Protein AF-A0A0J7LN04-F1 (afdb_monomer_lite)

Secondary structure (DSSP, 8-state):
-----------------------EE--SEEEEEEEETTEEEEE-SSPEEP-GGGS-EEEEEEEEEEETTEEEEEEEEEEEETTEEEEEEEEE-HHHHHHHHHHTT-S-EEEEE-TT--EEEEESS-HHHHHH-GGGGGG-TT--EEEE-SS-EEEE-

Sequence (157 aa):
MKKSFFTICLLLSGVMMVLAQTGTILGSQIRIAEKKAGKYVGWTTDWIELSGNDRPILEITADTLVDAGTKYFVYYIKFTYEGETTEGTYVYDSVKSEAVRKEWNKKVVNCYVDEEGDYIYVEDISLQQLAKDSNTWAKYPNSTIQFINKDMNIAFK

Structure (mmCIF, N/CA/C/O backbone):
data_AF-A0A0J7LN04-F1
#
_entry.id   AF-A0A0J7LN04-F1
#
loop_
_atom_site.group_PDB
_atom_site.id
_atom_site.type_symbol
_atom_site.label_atom_id
_atom_site.label_alt_id
_atom_site.label_comp_id
_atom_site.label_asym_id
_atom_site.label_entity_id
_atom_site.label_seq_id
_atom_site.pdbx_PDB_ins_code
_atom_site.Cartn_x
_atom_site.Cartn_y
_atom_site.Cartn_z
_atom_site.occupancy
_atom_site.B_iso_or_equiv
_atom_site.auth_seq_id
_atom_site.auth_comp_id
_atom_site.auth_asym_id
_atom_site.auth_atom_id
_atom_site.pdbx_PDB_model_num
ATOM 1 N N . MET A 1 1 ? -4.223 48.881 54.975 1.00 46.72 1 MET A N 1
ATOM 2 C CA . MET A 1 1 ? -4.741 48.214 53.760 1.00 46.72 1 MET A CA 1
ATOM 3 C C . MET A 1 1 ? -3.859 48.586 52.582 1.00 46.72 1 MET A C 1
ATOM 5 O O . MET A 1 1 ? -3.826 49.757 52.240 1.00 46.72 1 MET A O 1
ATOM 9 N N . LYS A 1 2 ? -3.164 47.621 51.977 1.00 35.81 2 LYS A N 1
ATOM 10 C CA . LYS A 1 2 ? -2.928 47.552 50.526 1.00 35.81 2 LYS A CA 1
ATOM 11 C C . LYS A 1 2 ? -2.518 46.114 50.215 1.00 35.81 2 LYS A C 1
ATOM 13 O O . LYS A 1 2 ? -1.485 45.634 50.662 1.00 35.81 2 LYS A O 1
ATOM 18 N N . LYS A 1 3 ? -3.471 45.423 49.597 1.00 40.56 3 LYS A N 1
ATOM 19 C CA . LYS A 1 3 ? -3.372 44.074 49.051 1.00 40.56 3 LYS A CA 1
ATOM 20 C C . LYS A 1 3 ? -2.573 44.122 47.743 1.00 40.56 3 LYS A C 1
ATOM 22 O O . LYS A 1 3 ? -2.427 45.196 47.163 1.00 40.56 3 LYS A O 1
ATOM 27 N N . SER A 1 4 ? -2.221 42.921 47.289 1.00 43.53 4 SER A N 1
ATOM 28 C CA . SER A 1 4 ? -2.105 42.481 45.890 1.00 43.53 4 SER A CA 1
ATOM 29 C C . SER A 1 4 ? -0.696 42.020 45.540 1.00 43.53 4 SER A C 1
ATOM 31 O O . SER A 1 4 ? 0.217 42.819 45.400 1.00 43.53 4 SER A O 1
ATOM 33 N N . PHE A 1 5 ? -0.439 40.724 45.712 1.00 43.53 5 PHE A N 1
ATOM 34 C CA . PHE A 1 5 ? -0.754 39.613 44.794 1.00 43.53 5 PHE A CA 1
ATOM 35 C C . PHE A 1 5 ? 0.265 39.520 43.657 1.00 43.53 5 PHE A C 1
ATOM 37 O O . PHE A 1 5 ? 0.231 40.263 42.684 1.00 43.53 5 PHE A O 1
ATOM 44 N N . PHE A 1 6 ? 1.158 38.547 43.846 1.00 47.25 6 PHE A N 1
ATOM 45 C CA . PHE A 1 6 ? 1.943 37.866 42.828 1.00 47.25 6 PHE A CA 1
ATOM 46 C C . PHE A 1 6 ? 1.081 37.540 41.602 1.00 47.25 6 PHE A C 1
ATOM 48 O O . PHE A 1 6 ? 0.001 36.964 41.729 1.00 47.25 6 PHE A O 1
ATOM 55 N N . THR A 1 7 ? 1.588 37.820 40.408 1.00 47.56 7 THR A N 1
ATOM 56 C CA . THR A 1 7 ? 1.131 37.151 39.187 1.00 47.56 7 THR A CA 1
ATOM 57 C C . THR A 1 7 ? 2.366 36.798 38.373 1.00 47.56 7 THR A C 1
ATOM 59 O O . THR A 1 7 ? 2.893 37.603 37.614 1.00 47.56 7 THR A O 1
ATOM 62 N N . ILE A 1 8 ? 2.868 35.584 38.603 1.00 50.47 8 ILE A N 1
ATOM 63 C CA . ILE A 1 8 ? 3.799 34.918 37.696 1.00 50.47 8 ILE A CA 1
ATOM 64 C C . ILE A 1 8 ? 2.941 34.422 36.533 1.00 50.47 8 ILE A C 1
ATOM 66 O O . ILE A 1 8 ? 2.236 33.422 36.657 1.00 50.47 8 ILE A O 1
ATOM 70 N N . CYS A 1 9 ? 2.962 35.146 35.416 1.00 44.44 9 CYS A N 1
ATOM 71 C CA . CYS A 1 9 ? 2.461 34.639 34.144 1.00 44.44 9 CYS A CA 1
ATOM 72 C C . CYS A 1 9 ? 3.453 33.595 33.628 1.00 44.44 9 CYS A C 1
ATOM 74 O O . CYS A 1 9 ? 4.380 33.913 32.884 1.00 44.44 9 CYS A O 1
ATOM 76 N N . LEU A 1 10 ? 3.275 32.345 34.056 1.00 43.91 10 LEU A N 1
ATOM 77 C CA . LEU A 1 10 ? 3.918 31.201 33.427 1.00 43.91 10 LEU A CA 1
ATOM 78 C C . LEU A 1 10 ? 3.208 30.980 32.085 1.00 43.91 10 LEU A C 1
ATOM 80 O O . LEU A 1 10 ? 2.163 30.337 32.007 1.00 43.91 10 LEU A O 1
ATOM 84 N N . LEU A 1 11 ? 3.749 31.592 31.032 1.00 46.88 11 LEU A N 1
ATOM 85 C CA . LEU A 1 11 ? 3.440 31.230 29.655 1.00 46.88 11 LEU A CA 1
ATOM 86 C C . LEU A 1 11 ? 3.865 29.772 29.477 1.00 46.88 11 LEU A C 1
ATOM 88 O O . LEU A 1 11 ? 5.039 29.470 29.284 1.00 46.88 11 LEU A O 1
ATOM 92 N N . LEU A 1 12 ? 2.897 28.865 29.592 1.00 45.81 12 LEU A N 1
ATOM 93 C CA . LEU A 1 12 ? 3.007 27.503 29.096 1.00 45.81 12 LEU A CA 1
ATOM 94 C C . LEU A 1 12 ? 3.169 27.605 27.578 1.00 45.81 12 LEU A C 1
ATOM 96 O O . LEU A 1 12 ? 2.194 27.603 26.830 1.00 45.81 12 LEU A O 1
ATOM 100 N N . SER A 1 13 ? 4.414 27.740 27.124 1.00 45.16 13 SER A N 1
ATOM 101 C CA . SER A 1 13 ? 4.796 27.407 25.761 1.00 45.16 13 SER A CA 1
ATOM 102 C C . SER A 1 13 ? 4.503 25.923 25.586 1.00 45.16 13 SER A C 1
ATOM 104 O O . SER A 1 13 ? 5.317 25.068 25.941 1.00 45.16 13 SER A O 1
ATOM 106 N N . GLY A 1 14 ? 3.294 25.624 25.116 1.00 42.12 14 GLY A N 1
ATOM 107 C CA . GLY A 1 14 ? 2.944 24.322 24.583 1.00 42.12 14 GLY A CA 1
ATOM 108 C C . GLY A 1 14 ? 3.898 24.043 23.437 1.00 42.12 14 GLY A C 1
ATOM 109 O O . GLY A 1 14 ? 3.716 24.544 22.332 1.00 42.12 14 GLY A O 1
ATOM 110 N N . VAL A 1 15 ? 4.960 23.300 23.730 1.00 44.97 15 VAL A N 1
ATOM 111 C CA . VAL A 1 15 ? 5.801 22.685 22.716 1.00 44.97 15 VAL A CA 1
ATOM 112 C C . VAL A 1 15 ? 4.875 21.724 21.987 1.00 44.97 15 VAL A C 1
ATOM 114 O O . VAL A 1 15 ? 4.589 20.636 22.484 1.00 44.97 15 VAL A O 1
ATOM 117 N N . MET A 1 16 ? 4.341 22.146 20.840 1.00 39.88 16 MET A N 1
ATOM 118 C CA . MET A 1 16 ? 3.828 21.191 19.873 1.00 39.88 16 MET A CA 1
ATOM 119 C C . MET A 1 16 ? 5.032 20.332 19.503 1.00 39.88 16 MET A C 1
ATOM 121 O O . MET A 1 16 ? 5.928 20.785 18.792 1.00 39.88 16 MET A O 1
ATOM 125 N N . MET A 1 17 ? 5.113 19.126 20.066 1.00 38.84 17 MET A N 1
ATOM 126 C CA . MET A 1 17 ? 6.009 18.106 19.546 1.00 38.84 17 MET A CA 1
ATOM 127 C C . MET A 1 17 ? 5.533 17.824 18.126 1.00 38.84 17 MET A C 1
ATOM 129 O O . MET A 1 17 ? 4.593 17.063 17.915 1.00 38.84 17 MET A O 1
ATOM 133 N N . VAL A 1 18 ? 6.154 18.487 17.155 1.00 41.56 18 VAL A N 1
ATOM 134 C CA . VAL A 1 18 ? 6.122 18.053 15.766 1.00 41.56 18 VAL A CA 1
ATOM 135 C C . VAL A 1 18 ? 6.878 16.733 15.770 1.00 41.56 18 VAL A C 1
ATOM 137 O O . VAL A 1 18 ? 8.108 16.711 15.791 1.00 41.56 18 VAL A O 1
ATOM 140 N N . LEU A 1 19 ? 6.146 15.624 15.876 1.00 47.47 19 LEU A N 1
ATOM 141 C CA . LEU A 1 19 ? 6.710 14.313 15.597 1.00 47.47 19 LEU A CA 1
ATOM 142 C C . LEU A 1 19 ? 7.167 14.377 14.141 1.00 47.47 19 LEU A C 1
ATOM 144 O O . LEU A 1 19 ? 6.342 14.511 13.242 1.00 47.47 19 LEU A O 1
ATOM 148 N N . ALA A 1 20 ? 8.483 14.388 13.923 1.00 46.84 20 ALA A N 1
ATOM 149 C CA . ALA A 1 20 ? 9.043 14.301 12.586 1.00 46.84 20 ALA A CA 1
ATOM 150 C C . ALA A 1 20 ? 8.439 13.066 11.909 1.00 46.84 20 ALA A C 1
ATOM 152 O O . ALA A 1 20 ? 8.516 11.963 12.456 1.00 46.84 20 ALA A O 1
ATOM 153 N N . GLN A 1 21 ? 7.794 13.264 10.761 1.00 55.75 21 GLN A N 1
ATOM 154 C CA . GLN A 1 21 ? 7.244 12.173 9.971 1.00 55.75 21 GLN A CA 1
ATOM 155 C C . GLN A 1 21 ? 8.425 11.309 9.521 1.00 55.75 21 GLN A C 1
ATOM 157 O O . GLN A 1 21 ? 9.278 11.747 8.754 1.00 55.75 21 GLN A O 1
ATOM 162 N N . THR A 1 22 ? 8.555 10.111 10.088 1.00 60.22 22 THR A N 1
ATOM 163 C CA . THR A 1 22 ? 9.626 9.195 9.696 1.00 60.22 22 THR A CA 1
ATOM 164 C C . THR A 1 22 ? 9.153 8.399 8.490 1.00 60.22 22 THR A C 1
ATOM 166 O O . THR A 1 22 ? 8.286 7.534 8.633 1.00 60.22 22 THR A O 1
ATOM 169 N N . GLY A 1 23 ? 9.701 8.687 7.311 1.00 69.12 23 GLY A N 1
ATOM 170 C CA . GLY A 1 23 ? 9.475 7.867 6.125 1.00 69.12 23 GLY A CA 1
ATOM 171 C C . GLY A 1 23 ? 10.005 6.443 6.305 1.00 69.12 23 GLY A C 1
ATOM 172 O O . GLY A 1 23 ? 11.042 6.218 6.929 1.00 69.12 23 GLY A O 1
ATOM 173 N N . THR A 1 24 ? 9.281 5.475 5.758 1.00 79.12 24 THR A N 1
ATOM 174 C CA . THR A 1 24 ? 9.709 4.082 5.621 1.00 79.12 24 THR A CA 1
ATOM 175 C C . THR A 1 24 ? 10.329 3.903 4.245 1.00 79.12 24 THR A C 1
ATOM 177 O O . THR A 1 24 ? 9.654 4.106 3.240 1.00 79.12 24 THR A O 1
ATOM 180 N N . ILE A 1 25 ? 11.594 3.493 4.177 1.00 76.62 25 ILE A N 1
ATOM 181 C CA . ILE A 1 25 ? 12.178 3.024 2.915 1.00 76.62 25 ILE A CA 1
ATOM 182 C C . ILE A 1 25 ? 11.595 1.634 2.655 1.00 76.62 25 ILE A C 1
ATOM 184 O O . ILE A 1 25 ? 11.815 0.724 3.461 1.00 76.62 25 ILE A O 1
ATOM 188 N N . LEU A 1 26 ? 10.824 1.472 1.577 1.00 79.31 26 LEU A N 1
ATOM 189 C CA . LEU A 1 26 ? 10.275 0.159 1.232 1.00 79.31 26 LEU A CA 1
ATOM 190 C C . LEU A 1 26 ? 11.372 -0.725 0.623 1.00 79.31 26 LEU A C 1
ATOM 192 O O . LEU A 1 26 ? 12.527 -0.317 0.448 1.00 79.31 26 LEU A O 1
ATOM 196 N N . GLY A 1 27 ? 11.036 -1.990 0.392 1.00 72.88 27 GLY A N 1
ATOM 197 C CA . GLY A 1 27 ? 12.019 -3.001 0.042 1.00 72.88 27 GLY A CA 1
ATOM 198 C C . GLY A 1 27 ? 12.745 -2.754 -1.283 1.00 72.88 27 GLY A C 1
ATOM 199 O O . GLY A 1 27 ? 12.521 -1.772 -1.990 1.00 72.88 27 GLY A O 1
ATOM 200 N N . SER A 1 28 ? 13.755 -3.584 -1.544 1.00 79.00 28 SER A N 1
ATOM 201 C CA . SER A 1 28 ? 14.666 -3.385 -2.677 1.00 79.00 28 SER A CA 1
ATOM 202 C C . SER A 1 28 ? 14.125 -3.938 -3.985 1.00 79.00 28 SER A C 1
ATOM 204 O O . SER A 1 28 ? 14.827 -3.849 -4.977 1.00 79.00 28 SER A O 1
ATOM 206 N N . GLN A 1 29 ? 12.924 -4.512 -4.023 1.00 83.50 29 GLN A N 1
ATOM 207 C CA . GLN A 1 29 ? 12.398 -5.123 -5.236 1.00 83.50 29 GLN A CA 1
ATOM 208 C C . GLN A 1 29 ? 11.116 -4.431 -5.699 1.00 83.50 29 GLN A C 1
ATOM 210 O O . GLN A 1 29 ? 10.243 -4.109 -4.895 1.00 83.50 29 GLN A O 1
ATOM 215 N N . ILE A 1 30 ? 10.981 -4.255 -7.013 1.00 89.19 30 ILE A N 1
ATOM 216 C CA . ILE A 1 30 ? 9.797 -3.700 -7.679 1.00 89.19 30 ILE A CA 1
ATOM 217 C C . ILE A 1 30 ? 9.248 -4.683 -8.715 1.00 89.19 30 ILE A C 1
ATOM 219 O O . ILE A 1 30 ? 9.990 -5.424 -9.362 1.00 89.19 30 ILE A O 1
ATOM 223 N N . ARG A 1 31 ? 7.933 -4.668 -8.913 1.00 87.81 31 ARG A N 1
ATOM 224 C CA . ARG A 1 31 ? 7.263 -5.301 -10.047 1.00 87.81 31 ARG A CA 1
ATOM 225 C C . ARG A 1 31 ? 6.202 -4.364 -10.604 1.00 87.81 31 ARG A C 1
ATOM 227 O O . ARG A 1 31 ? 5.500 -3.715 -9.837 1.00 87.81 31 ARG A O 1
ATOM 234 N N . ILE A 1 32 ? 6.064 -4.300 -11.922 1.00 85.75 32 ILE A N 1
ATOM 235 C CA . ILE A 1 32 ? 5.146 -3.369 -12.594 1.00 85.75 32 ILE A CA 1
ATOM 236 C C . ILE A 1 32 ? 4.109 -4.186 -13.367 1.00 85.75 32 ILE A C 1
ATOM 238 O O . ILE A 1 32 ? 4.408 -5.270 -13.873 1.00 85.75 32 ILE A O 1
ATOM 242 N N . ALA A 1 33 ? 2.869 -3.713 -13.441 1.00 85.50 33 ALA A N 1
ATOM 243 C CA . ALA A 1 33 ? 1.863 -4.353 -14.273 1.00 85.50 33 ALA A CA 1
ATOM 244 C C . ALA A 1 33 ? 2.098 -4.053 -15.761 1.00 85.50 33 ALA A C 1
ATOM 246 O O . ALA A 1 33 ? 2.299 -2.911 -16.173 1.00 85.50 33 ALA A O 1
ATOM 247 N N . GLU A 1 34 ? 2.021 -5.087 -16.592 1.00 81.94 34 GLU A N 1
ATOM 248 C CA . GLU A 1 34 ? 2.123 -4.984 -18.040 1.00 81.94 34 GLU A CA 1
ATOM 249 C C . GLU A 1 34 ? 0.837 -4.366 -18.621 1.00 81.94 34 GLU A C 1
ATOM 251 O O . GLU A 1 34 ? -0.274 -4.849 -18.371 1.00 81.94 34 GLU A O 1
ATOM 256 N N . LYS A 1 35 ? 0.986 -3.316 -19.442 1.00 80.38 35 LYS A N 1
ATOM 257 C CA . LYS A 1 35 ? -0.095 -2.728 -20.250 1.00 80.38 35 LYS A CA 1
ATOM 258 C C . LYS A 1 35 ? 0.047 -3.166 -21.714 1.00 80.38 35 LYS A C 1
ATOM 260 O O . LYS A 1 35 ? 1.077 -2.921 -22.337 1.00 80.38 35 LYS A O 1
ATOM 265 N N . LYS A 1 36 ? -1.009 -3.738 -22.305 1.00 80.75 36 LYS A N 1
ATOM 266 C CA . LYS A 1 36 ? -1.129 -3.981 -23.758 1.00 80.75 36 LYS A CA 1
ATOM 267 C C . LYS A 1 36 ? -2.384 -3.301 -24.290 1.00 80.75 36 LYS A C 1
ATOM 269 O O . LYS A 1 36 ? -3.462 -3.457 -23.725 1.00 80.75 36 LYS A O 1
ATOM 274 N N . ALA A 1 37 ? -2.242 -2.530 -25.371 1.00 84.44 37 ALA A N 1
ATOM 275 C CA . ALA A 1 37 ? -3.335 -1.754 -25.973 1.00 84.44 37 ALA A CA 1
ATOM 276 C C . ALA A 1 37 ? -4.134 -0.910 -24.947 1.00 84.44 37 ALA A C 1
ATOM 278 O O . ALA A 1 37 ? -5.362 -0.868 -24.980 1.00 84.44 37 ALA A O 1
ATOM 279 N N . GLY A 1 38 ? -3.432 -0.280 -23.996 1.00 76.12 38 GLY A N 1
ATOM 280 C CA . GLY A 1 38 ? -4.033 0.564 -22.955 1.00 76.12 38 GLY A CA 1
ATOM 281 C C . GLY A 1 38 ? -4.723 -0.187 -21.809 1.00 76.12 38 GLY A C 1
ATOM 282 O O . GLY A 1 38 ? -5.277 0.457 -20.925 1.00 76.12 38 GLY A O 1
ATOM 283 N N . LYS A 1 39 ? -4.689 -1.526 -21.790 1.00 77.38 39 LYS A N 1
ATOM 284 C CA . LYS A 1 39 ? -5.285 -2.350 -20.728 1.00 77.38 39 LYS A CA 1
ATOM 285 C C . LYS A 1 39 ? -4.214 -3.111 -19.960 1.00 77.38 39 LYS A C 1
ATOM 287 O O . LYS A 1 39 ? -3.268 -3.616 -20.562 1.00 77.38 39 LYS A O 1
ATOM 292 N N . TYR A 1 40 ? -4.389 -3.227 -18.647 1.00 76.62 40 TYR A N 1
ATOM 293 C CA . TYR A 1 40 ? -3.565 -4.112 -17.830 1.00 76.62 40 TYR A CA 1
ATOM 294 C C . TYR A 1 40 ? -3.833 -5.568 -18.215 1.00 76.62 40 TYR A C 1
ATOM 296 O O . TYR A 1 40 ? -4.986 -6.000 -18.250 1.00 76.62 40 TYR A O 1
ATOM 304 N N . VAL A 1 41 ? -2.771 -6.308 -18.527 1.00 80.62 41 VAL A N 1
ATOM 305 C CA . VAL A 1 41 ? -2.851 -7.716 -18.957 1.00 80.62 41 VAL A CA 1
ATOM 306 C C . VAL A 1 41 ? -2.197 -8.690 -17.981 1.00 80.62 41 VAL A C 1
ATOM 308 O O . VAL A 1 41 ? -2.369 -9.896 -18.126 1.00 80.62 41 VAL A O 1
ATOM 311 N N . GLY A 1 42 ? -1.478 -8.188 -16.979 1.00 81.81 42 GLY A N 1
ATOM 312 C CA . GLY A 1 42 ? -0.840 -9.005 -15.954 1.00 81.81 42 GLY A CA 1
ATOM 313 C C . GLY A 1 42 ? 0.292 -8.263 -15.260 1.00 81.81 42 GLY A C 1
ATOM 314 O O . GLY A 1 42 ? 0.492 -7.075 -15.484 1.00 81.81 42 GLY A O 1
ATOM 315 N N . TRP A 1 43 ? 1.037 -8.976 -14.424 1.00 85.06 43 TRP A N 1
ATOM 316 C CA . TRP A 1 43 ? 2.284 -8.494 -13.832 1.00 85.06 43 TRP A CA 1
ATOM 317 C C . TRP A 1 43 ? 3.475 -8.895 -14.701 1.00 85.06 43 TRP A C 1
ATOM 319 O O . TRP A 1 43 ? 3.427 -9.947 -15.341 1.00 85.06 43 TRP A O 1
ATOM 329 N N . THR A 1 44 ? 4.553 -8.105 -14.694 1.00 82.44 44 THR A N 1
ATOM 330 C CA . THR A 1 44 ? 5.842 -8.580 -15.217 1.00 82.44 44 THR A CA 1
ATOM 331 C C . THR A 1 44 ? 6.265 -9.860 -14.496 1.00 82.44 44 THR A C 1
ATOM 333 O O . THR A 1 44 ? 5.932 -10.068 -13.328 1.00 82.44 44 THR A O 1
ATOM 336 N N . THR A 1 45 ? 6.975 -10.745 -15.195 1.00 74.75 45 THR A N 1
ATOM 337 C CA . THR A 1 45 ? 7.333 -12.068 -14.662 1.00 74.75 45 THR A CA 1
ATOM 338 C C . THR A 1 45 ? 8.288 -11.968 -13.475 1.00 74.75 45 THR A C 1
ATOM 340 O O . THR A 1 45 ? 8.088 -12.645 -12.467 1.00 74.75 45 THR A O 1
ATOM 343 N N . ASP A 1 46 ? 9.278 -11.080 -13.576 1.00 85.56 46 ASP A N 1
ATOM 344 C CA . ASP A 1 46 ? 10.367 -10.964 -12.611 1.00 85.56 46 ASP A CA 1
ATOM 345 C C . ASP A 1 46 ? 10.219 -9.731 -11.714 1.00 85.56 46 ASP A C 1
ATOM 347 O O . ASP A 1 46 ? 9.687 -8.691 -12.120 1.00 85.56 46 ASP A O 1
ATOM 351 N N . TRP A 1 47 ? 10.719 -9.870 -10.485 1.00 88.56 47 TRP A N 1
ATOM 352 C CA . TRP A 1 47 ? 11.021 -8.745 -9.608 1.00 88.56 47 TRP A CA 1
ATOM 353 C C . TRP A 1 47 ? 12.330 -8.102 -10.062 1.00 88.56 47 TRP A C 1
ATOM 355 O O . TRP A 1 47 ? 13.309 -8.798 -10.332 1.00 88.56 47 TRP A O 1
ATOM 365 N N . ILE A 1 48 ? 12.346 -6.778 -10.131 1.00 88.94 48 ILE A N 1
ATOM 366 C CA . ILE A 1 48 ? 13.509 -5.984 -10.516 1.00 88.94 48 ILE A CA 1
ATOM 367 C C . ILE A 1 48 ? 14.154 -5.463 -9.230 1.00 88.94 48 ILE A C 1
ATOM 369 O O . ILE A 1 48 ? 13.460 -4.910 -8.379 1.00 88.94 48 ILE A O 1
ATOM 373 N N . GLU A 1 49 ? 15.463 -5.654 -9.069 1.00 88.94 49 GLU A N 1
ATOM 374 C CA . GLU A 1 49 ? 16.208 -5.078 -7.943 1.00 88.94 49 GLU A CA 1
ATOM 375 C C . GLU A 1 49 ? 16.422 -3.575 -8.147 1.00 88.94 49 GLU A C 1
ATOM 377 O O . GLU A 1 49 ? 16.868 -3.128 -9.204 1.00 88.94 49 GLU A O 1
ATOM 382 N N . LEU A 1 50 ? 16.144 -2.812 -7.099 1.00 84.69 50 LEU A N 1
ATOM 383 C CA . LEU A 1 50 ? 16.369 -1.384 -6.968 1.00 84.69 50 LEU A CA 1
ATOM 384 C C . LEU A 1 50 ? 17.704 -1.144 -6.267 1.00 84.69 50 LEU A C 1
ATOM 386 O O . LEU A 1 50 ? 18.028 -1.777 -5.257 1.00 84.69 50 LEU A O 1
ATOM 390 N N . SER A 1 51 ? 18.474 -0.187 -6.777 1.00 73.31 51 SER A N 1
ATOM 391 C CA . SER A 1 51 ? 19.781 0.163 -6.228 1.00 73.31 51 SER A CA 1
ATOM 392 C C . SER A 1 51 ? 19.732 1.488 -5.467 1.00 73.31 51 SER A C 1
ATOM 394 O O . SER A 1 51 ? 19.017 2.405 -5.852 1.00 73.31 51 SER A O 1
ATOM 396 N N . GLY A 1 52 ? 20.513 1.603 -4.387 1.00 70.19 52 GLY A N 1
ATOM 397 C CA . GLY A 1 52 ? 20.840 2.882 -3.742 1.00 70.19 52 GLY A CA 1
ATOM 398 C C . GLY A 1 52 ? 19.658 3.839 -3.522 1.00 70.19 52 GLY A C 1
ATOM 399 O O . GLY A 1 52 ? 18.833 3.611 -2.639 1.00 70.19 52 GLY A O 1
ATOM 400 N N . ASN A 1 53 ? 19.638 4.923 -4.306 1.00 68.56 53 ASN A N 1
ATOM 401 C CA . ASN A 1 53 ? 18.701 6.048 -4.201 1.00 68.56 53 ASN A CA 1
ATOM 402 C C . ASN A 1 53 ? 17.360 5.817 -4.915 1.00 68.56 53 ASN A C 1
ATOM 404 O O . ASN A 1 53 ? 16.451 6.622 -4.743 1.00 68.56 53 ASN A O 1
ATOM 408 N N . ASP A 1 54 ? 17.219 4.730 -5.676 1.00 74.06 54 ASP A N 1
ATOM 409 C CA . ASP A 1 54 ? 15.989 4.414 -6.416 1.00 74.06 54 ASP A CA 1
ATOM 410 C C . ASP A 1 54 ? 14.935 3.762 -5.511 1.00 74.06 54 ASP A C 1
ATOM 412 O O . ASP A 1 54 ? 13.844 3.403 -5.949 1.00 74.06 54 ASP A O 1
ATOM 416 N N . ARG A 1 55 ? 15.259 3.564 -4.227 1.00 81.88 55 ARG A N 1
ATOM 417 C CA . ARG A 1 55 ? 14.361 2.898 -3.291 1.00 81.88 55 ARG A CA 1
ATOM 418 C C . ARG A 1 55 ? 13.184 3.814 -2.961 1.00 81.88 55 ARG A C 1
ATOM 420 O O . ARG A 1 55 ? 13.400 4.951 -2.539 1.00 81.88 55 ARG A O 1
ATOM 427 N N . PRO A 1 56 ? 11.948 3.317 -3.092 1.00 85.94 56 PRO A N 1
ATOM 428 C CA . PRO A 1 56 ? 10.763 4.086 -2.751 1.00 85.94 56 PRO A CA 1
ATOM 429 C C . PRO A 1 56 ? 10.739 4.475 -1.269 1.00 85.94 56 PRO A C 1
ATOM 431 O O . PRO A 1 56 ? 11.081 3.683 -0.381 1.00 85.94 56 PRO A O 1
ATOM 434 N N . ILE A 1 57 ? 10.249 5.680 -1.005 1.00 88.69 57 ILE A N 1
ATOM 435 C CA . ILE A 1 57 ? 10.011 6.194 0.341 1.00 88.69 57 ILE A CA 1
ATOM 436 C C . ILE A 1 57 ? 8.504 6.309 0.543 1.00 88.69 57 ILE A C 1
ATOM 438 O O . ILE A 1 57 ? 7.803 6.925 -0.258 1.00 88.69 57 ILE A O 1
ATOM 442 N N . LEU A 1 58 ? 8.013 5.712 1.624 1.00 89.94 58 LEU A N 1
ATOM 443 C CA . LEU A 1 58 ? 6.624 5.772 2.049 1.00 89.94 58 LEU A CA 1
ATOM 444 C C . LEU A 1 58 ? 6.514 6.513 3.376 1.00 89.94 58 LEU A C 1
ATOM 446 O O . LEU A 1 58 ? 6.923 6.008 4.422 1.00 89.94 58 LEU A O 1
ATOM 450 N N . GLU A 1 59 ? 5.911 7.687 3.353 1.00 91.44 59 GLU A N 1
ATOM 451 C CA . GLU A 1 59 ? 5.582 8.452 4.545 1.00 91.44 59 GLU A CA 1
ATOM 452 C C . GLU A 1 59 ? 4.095 8.267 4.856 1.00 91.44 59 GLU A C 1
ATOM 454 O O . GLU A 1 59 ? 3.238 8.413 3.983 1.00 91.44 59 GLU A O 1
ATOM 459 N N . ILE A 1 60 ? 3.779 7.923 6.106 1.00 91.31 60 ILE A N 1
ATOM 460 C CA . ILE A 1 60 ? 2.405 7.646 6.533 1.00 91.31 60 ILE A CA 1
ATOM 461 C C . ILE A 1 60 ? 2.083 8.503 7.746 1.00 91.31 60 ILE A C 1
ATOM 463 O O . ILE A 1 60 ? 2.747 8.393 8.776 1.00 91.31 60 ILE A O 1
ATOM 467 N N . THR A 1 61 ? 1.026 9.297 7.640 1.00 90.31 61 THR A N 1
ATOM 468 C CA . THR A 1 61 ? 0.404 9.970 8.780 1.00 90.31 61 THR A CA 1
ATOM 469 C C . THR A 1 61 ? -0.939 9.313 9.040 1.00 90.31 61 THR A C 1
ATOM 471 O O . THR A 1 61 ? -1.811 9.298 8.175 1.00 90.31 61 THR A O 1
ATOM 474 N N . ALA A 1 62 ? -1.099 8.734 10.228 1.00 90.12 62 ALA A N 1
ATOM 475 C CA . ALA A 1 62 ? -2.360 8.140 10.645 1.00 90.12 62 ALA A CA 1
ATOM 476 C C . ALA A 1 62 ? -3.145 9.127 11.511 1.00 90.12 62 ALA A C 1
ATOM 478 O O . ALA A 1 62 ? -2.619 9.628 12.505 1.00 90.12 62 ALA A O 1
ATOM 479 N N . ASP A 1 63 ? -4.410 9.337 11.170 1.00 87.50 63 ASP A N 1
ATOM 480 C CA . ASP A 1 63 ? -5.364 10.090 11.977 1.00 87.50 63 ASP A CA 1
ATOM 481 C C . ASP A 1 63 ? -6.577 9.214 12.322 1.00 87.50 63 ASP A C 1
ATOM 483 O O . ASP A 1 63 ? -6.789 8.133 11.760 1.00 87.50 63 ASP A O 1
ATOM 487 N N . THR A 1 64 ? -7.359 9.646 13.304 1.00 86.50 64 THR A N 1
ATOM 488 C CA . THR A 1 64 ? -8.596 8.989 13.715 1.00 86.50 64 THR A CA 1
ATOM 489 C C . THR A 1 64 ? -9.765 9.943 13.537 1.00 86.50 64 THR A C 1
ATOM 491 O O . THR A 1 64 ? -9.910 10.905 14.288 1.00 86.50 64 THR A O 1
ATOM 494 N N . LEU A 1 65 ? -10.654 9.626 12.600 1.00 82.25 65 LEU A N 1
ATOM 495 C CA . LEU A 1 65 ? -11.939 10.303 12.478 1.00 82.25 65 LEU A CA 1
ATOM 496 C C . LEU A 1 65 ? -12.973 9.630 13.376 1.00 82.25 65 LEU A C 1
ATOM 498 O O . LEU A 1 65 ? -12.965 8.412 13.560 1.00 82.25 65 LEU A O 1
ATOM 502 N N . VAL A 1 66 ? -13.878 10.426 13.935 1.00 80.12 66 VAL A N 1
ATOM 503 C CA . VAL A 1 66 ? -15.026 9.930 14.697 1.00 80.12 66 VAL A CA 1
ATOM 504 C C . VAL A 1 66 ? -16.288 10.402 13.997 1.00 80.12 66 VAL A C 1
ATOM 506 O O . VAL A 1 66 ? -16.551 11.600 13.973 1.00 80.12 66 VAL A O 1
ATOM 509 N N . ASP A 1 67 ? -17.069 9.470 13.461 1.00 77.31 67 ASP A N 1
ATOM 510 C CA . ASP A 1 67 ? -18.367 9.764 12.852 1.00 77.31 67 ASP A CA 1
ATOM 511 C C . ASP A 1 67 ? -19.453 8.869 13.460 1.00 77.31 67 ASP A C 1
ATOM 513 O O . ASP A 1 67 ? -19.277 7.657 13.603 1.00 77.31 67 ASP A O 1
ATOM 517 N N . ALA A 1 68 ? -20.543 9.492 13.913 1.00 77.81 68 ALA A N 1
ATOM 518 C CA . ALA A 1 68 ? -21.645 8.857 14.645 1.00 77.81 68 ALA A CA 1
ATOM 519 C C . ALA A 1 68 ? -21.203 7.912 15.794 1.00 77.81 68 ALA A C 1
ATOM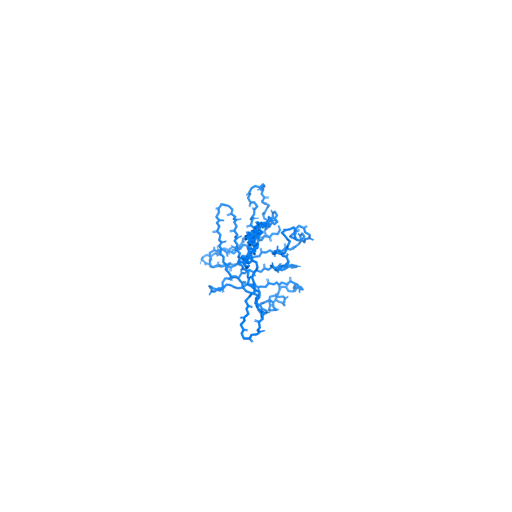 521 O O . ALA A 1 68 ? -21.837 6.894 16.063 1.00 77.81 68 ALA A O 1
ATOM 522 N N . GLY A 1 69 ? -20.096 8.231 16.478 1.00 79.12 69 GLY A N 1
ATOM 523 C CA . GLY A 1 69 ? -19.526 7.413 17.562 1.00 79.12 69 GLY A CA 1
ATOM 524 C C . GLY A 1 69 ? -18.643 6.246 17.099 1.00 79.12 69 GLY A C 1
ATOM 525 O O . GLY A 1 69 ? -18.036 5.573 17.934 1.00 79.12 69 GLY A O 1
ATOM 526 N N . THR A 1 70 ? -18.512 6.036 15.790 1.00 77.50 70 THR A N 1
ATOM 527 C CA . THR A 1 70 ? -17.598 5.059 15.193 1.00 77.50 70 THR A CA 1
ATOM 528 C C . THR A 1 70 ? -16.253 5.717 14.910 1.00 77.50 70 THR A C 1
ATOM 530 O O . THR A 1 70 ? -16.194 6.815 14.362 1.00 77.50 70 THR A O 1
ATOM 533 N N . LYS A 1 71 ? -15.162 5.052 15.303 1.00 80.19 71 LYS A N 1
ATOM 534 C CA . LYS A 1 71 ? -13.795 5.502 15.019 1.00 80.19 71 LYS A CA 1
ATOM 535 C C . LYS A 1 71 ? -13.303 4.884 13.717 1.00 80.19 71 LYS A C 1
ATOM 537 O O . LYS A 1 71 ? -13.304 3.661 13.588 1.00 80.19 71 LYS A O 1
ATOM 542 N N . TYR A 1 72 ? -12.815 5.720 12.815 1.00 80.38 72 TYR A N 1
ATOM 543 C CA .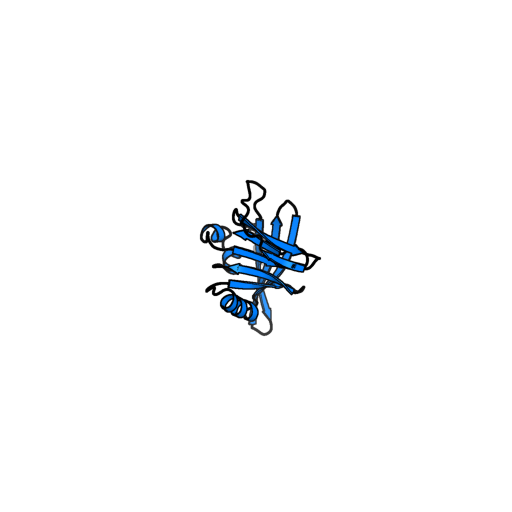 TYR A 1 72 ? -12.207 5.333 11.550 1.00 80.38 72 TYR A CA 1
ATOM 544 C C . TYR A 1 72 ? -10.741 5.744 11.562 1.00 80.38 72 TYR A C 1
ATOM 546 O O . TYR A 1 72 ? -10.417 6.869 11.936 1.00 80.38 72 TYR A O 1
ATOM 554 N N . PHE A 1 73 ? -9.853 4.836 11.162 1.00 88.12 73 PHE A N 1
ATOM 555 C CA . PHE A 1 73 ? -8.458 5.186 10.917 1.00 88.12 73 PHE A CA 1
ATOM 556 C C . PHE A 1 73 ? -8.314 5.656 9.477 1.00 88.12 73 PHE A C 1
ATOM 558 O O . PHE A 1 73 ? -8.732 4.956 8.552 1.00 88.12 73 PHE A O 1
ATOM 565 N N . VAL A 1 74 ? -7.711 6.825 9.318 1.00 92.19 74 VAL A N 1
ATOM 566 C CA . VAL A 1 74 ? -7.421 7.4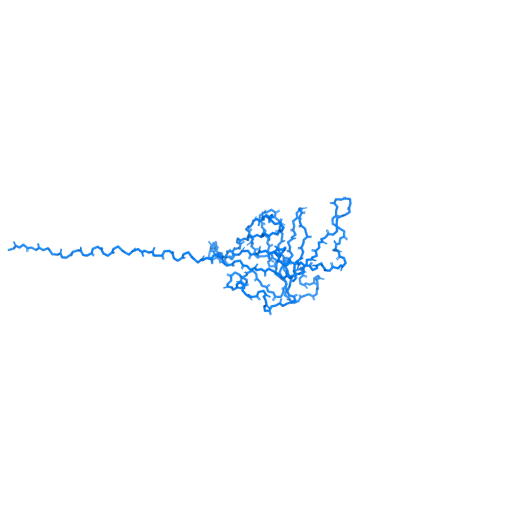32 8.025 1.00 92.19 74 VAL A CA 1
ATOM 567 C C . VAL A 1 74 ? -5.913 7.530 7.878 1.00 92.19 74 VAL A C 1
ATOM 569 O O . VAL A 1 74 ? -5.218 7.882 8.831 1.00 92.19 74 VAL A O 1
ATOM 572 N N . TYR A 1 75 ? -5.406 7.193 6.698 1.00 93.38 75 TYR A N 1
ATOM 573 C CA . TYR A 1 75 ? -3.981 7.197 6.399 1.00 93.38 75 TYR A CA 1
ATOM 574 C C . TYR A 1 75 ? -3.707 8.195 5.286 1.00 93.38 75 TYR A C 1
ATOM 576 O O . TYR A 1 75 ? -4.060 7.953 4.134 1.00 93.38 75 TYR A O 1
ATOM 584 N N . TYR A 1 76 ? -3.064 9.305 5.625 1.00 92.50 76 TYR A N 1
ATOM 585 C CA . TYR A 1 76 ? -2.465 10.175 4.628 1.00 92.50 76 TYR A CA 1
ATOM 586 C C . TYR A 1 76 ? -1.120 9.578 4.215 1.00 92.50 76 TYR A C 1
ATOM 588 O O . TYR A 1 76 ? -0.233 9.366 5.049 1.00 92.50 76 TYR A O 1
ATOM 596 N N . ILE A 1 77 ? -1.014 9.252 2.934 1.00 92.12 77 ILE A N 1
ATOM 597 C CA . ILE A 1 77 ? 0.121 8.578 2.326 1.00 92.12 77 ILE A CA 1
ATOM 598 C C . ILE A 1 77 ? 0.823 9.559 1.409 1.00 92.12 77 ILE A C 1
ATOM 600 O O . ILE A 1 77 ? 0.188 10.149 0.539 1.00 92.12 77 ILE A O 1
ATOM 604 N N . LYS A 1 78 ? 2.137 9.670 1.574 1.00 92.19 78 LYS A N 1
ATOM 605 C CA . LYS A 1 78 ? 3.029 10.317 0.620 1.00 92.19 78 LYS A CA 1
ATOM 606 C C . LYS A 1 78 ? 4.064 9.303 0.166 1.00 92.19 78 LYS A C 1
ATOM 608 O O . LYS A 1 78 ? 4.798 8.736 0.975 1.00 92.19 78 LYS A O 1
ATOM 613 N N . PHE A 1 79 ? 4.062 9.029 -1.127 1.00 89.81 79 PHE A N 1
ATOM 614 C CA . PHE A 1 79 ? 4.881 8.010 -1.755 1.00 89.81 79 PHE A CA 1
ATOM 615 C C . PHE A 1 79 ? 5.802 8.665 -2.777 1.00 89.81 79 PHE A C 1
ATOM 617 O O . PHE A 1 79 ? 5.320 9.307 -3.709 1.00 89.81 79 PHE A O 1
ATOM 624 N N . THR A 1 80 ? 7.111 8.487 -2.612 1.00 88.44 80 THR A N 1
ATOM 625 C CA . THR A 1 80 ? 8.124 9.036 -3.516 1.00 88.44 80 THR A CA 1
ATOM 626 C C . THR A 1 80 ? 8.932 7.912 -4.152 1.00 88.44 80 THR A C 1
ATOM 628 O O . THR A 1 80 ? 9.517 7.093 -3.440 1.00 88.44 80 THR A O 1
ATOM 631 N N . TYR A 1 81 ? 9.001 7.891 -5.482 1.00 85.62 81 TYR A N 1
ATOM 632 C CA . TYR A 1 81 ? 9.761 6.919 -6.271 1.00 85.62 81 TYR A CA 1
ATOM 633 C C . TYR A 1 81 ? 10.271 7.581 -7.557 1.00 85.62 81 TYR A C 1
ATOM 635 O O . TYR A 1 81 ? 9.541 8.339 -8.187 1.00 85.62 81 TYR A O 1
ATOM 643 N N . GLU A 1 82 ? 11.539 7.345 -7.914 1.00 84.38 82 GLU A N 1
ATOM 644 C CA . GLU A 1 82 ? 12.207 7.966 -9.079 1.00 84.38 82 GLU A CA 1
ATOM 645 C C . GLU A 1 82 ? 12.104 9.510 -9.134 1.00 84.38 82 GLU A C 1
ATOM 647 O O . GLU A 1 82 ? 12.118 10.121 -10.197 1.00 84.38 82 GLU A O 1
ATOM 652 N N . GLY A 1 83 ? 12.027 10.165 -7.968 1.00 83.69 83 GLY A N 1
ATOM 653 C CA . GLY A 1 83 ? 11.902 11.625 -7.850 1.00 83.69 83 GLY A CA 1
ATOM 654 C C . GLY A 1 83 ? 10.472 12.158 -7.983 1.00 83.69 83 GLY A C 1
ATOM 655 O O . GLY A 1 83 ? 10.227 13.314 -7.640 1.00 83.69 83 GLY A O 1
ATOM 656 N N . GLU A 1 84 ? 9.524 11.315 -8.387 1.00 85.25 84 GLU A N 1
ATOM 657 C CA . GLU A 1 84 ? 8.102 11.642 -8.452 1.00 85.25 84 GLU A CA 1
ATOM 658 C C . GLU A 1 8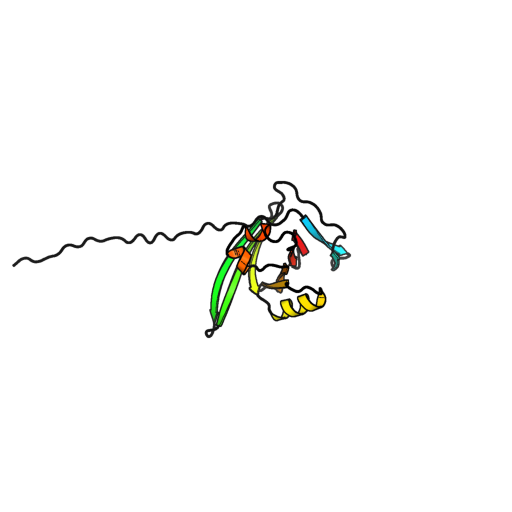4 ? 7.426 11.358 -7.112 1.00 85.25 84 GLU A C 1
ATOM 660 O O . GLU A 1 84 ? 7.746 10.381 -6.433 1.00 85.25 84 GLU A O 1
ATOM 665 N N . THR A 1 85 ? 6.490 12.221 -6.712 1.00 88.19 85 THR A N 1
ATOM 666 C CA . THR A 1 85 ? 5.743 12.080 -5.456 1.00 88.19 85 THR A CA 1
ATOM 667 C C . THR A 1 85 ? 4.250 12.031 -5.730 1.00 88.19 85 THR A C 1
ATOM 669 O O . THR A 1 85 ? 3.703 12.918 -6.379 1.00 88.19 85 THR A O 1
ATOM 672 N N . THR A 1 86 ? 3.589 11.005 -5.201 1.00 86.56 86 THR A N 1
ATOM 673 C CA . THR A 1 86 ? 2.129 10.872 -5.190 1.00 86.56 86 THR A CA 1
ATOM 674 C C . THR A 1 86 ? 1.628 10.923 -3.755 1.00 86.56 86 THR A C 1
ATOM 676 O O . THR A 1 86 ? 2.225 10.324 -2.858 1.00 86.56 86 THR A O 1
ATOM 679 N N . GLU A 1 87 ? 0.526 11.630 -3.534 1.00 91.31 87 GLU A N 1
ATOM 680 C CA . GLU A 1 87 ? -0.088 11.794 -2.220 1.00 91.31 87 GLU A CA 1
ATOM 681 C C . GLU A 1 87 ? -1.565 11.415 -2.283 1.00 91.31 87 GLU A C 1
ATOM 683 O O . GLU A 1 87 ? -2.218 11.634 -3.300 1.00 91.31 87 GLU A O 1
ATOM 688 N N . GLY A 1 88 ? -2.096 10.848 -1.204 1.00 91.62 88 GLY A N 1
ATOM 689 C CA . GLY A 1 88 ? -3.505 10.478 -1.138 1.00 91.62 88 GLY A CA 1
ATOM 690 C C . GLY A 1 88 ? -3.959 10.129 0.270 1.00 91.62 88 GLY A C 1
ATOM 691 O O . GLY A 1 88 ? -3.153 9.808 1.147 1.00 91.62 88 GLY A O 1
ATOM 692 N N . THR A 1 89 ? -5.269 10.199 0.489 1.00 94.25 89 THR A N 1
ATOM 693 C CA . THR A 1 89 ? -5.894 9.862 1.769 1.00 94.25 89 THR A CA 1
ATOM 694 C C . THR A 1 89 ? -6.654 8.556 1.629 1.00 94.25 89 THR A C 1
ATOM 696 O O . THR A 1 89 ? -7.607 8.476 0.865 1.00 94.25 89 THR A O 1
ATOM 699 N N . TYR A 1 90 ? -6.252 7.547 2.395 1.00 94.50 90 TYR A N 1
ATOM 700 C CA . TYR A 1 90 ? -6.743 6.185 2.252 1.00 94.50 90 TYR A CA 1
ATOM 701 C C . TYR A 1 90 ? -7.440 5.692 3.520 1.00 94.50 90 TYR A C 1
ATOM 703 O O . TYR A 1 90 ? -6.991 5.938 4.646 1.00 94.50 90 TYR A O 1
ATOM 711 N N . VAL A 1 91 ? -8.511 4.924 3.337 1.00 94.62 91 VAL A N 1
ATOM 712 C CA . VAL A 1 91 ? -9.281 4.283 4.411 1.00 94.62 91 VAL A CA 1
ATOM 713 C C . VAL A 1 91 ? -9.332 2.774 4.218 1.00 94.62 91 VAL A C 1
ATOM 715 O O . VAL A 1 91 ? -9.332 2.279 3.096 1.00 94.62 91 VAL A O 1
ATOM 718 N N . TYR A 1 92 ? -9.353 2.019 5.318 1.00 94.94 92 TYR A N 1
ATOM 719 C CA . TYR A 1 92 ? -9.379 0.555 5.258 1.00 94.94 92 TYR A CA 1
ATOM 720 C C . TYR A 1 92 ? -10.698 0.029 4.675 1.00 94.94 92 TYR A C 1
ATOM 722 O O . TYR A 1 92 ? -11.774 0.298 5.212 1.00 94.94 92 TYR A O 1
ATOM 730 N N . ASP A 1 93 ? -10.601 -0.797 3.636 1.00 95.88 93 ASP A N 1
ATOM 731 C CA . ASP A 1 93 ? -11.731 -1.465 2.997 1.00 95.88 93 ASP A CA 1
ATOM 732 C C . ASP A 1 93 ? -11.781 -2.936 3.426 1.00 95.88 93 ASP A C 1
ATOM 734 O O . ASP A 1 93 ? -11.073 -3.808 2.908 1.00 95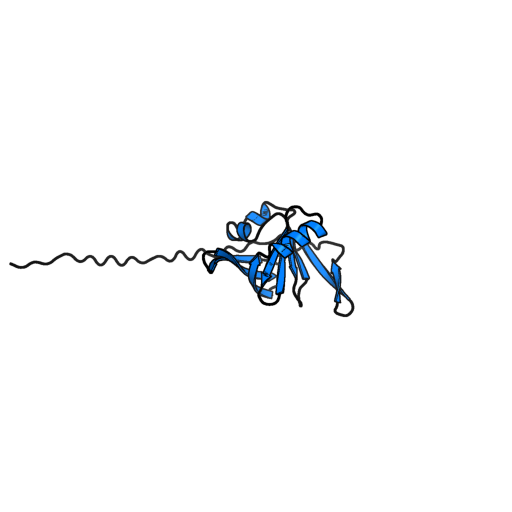.88 93 ASP A O 1
ATOM 738 N N . SER A 1 94 ? -12.635 -3.218 4.410 1.00 95.12 94 SER A N 1
ATOM 739 C CA . SER A 1 94 ? -12.793 -4.566 4.963 1.00 95.12 94 SER A CA 1
ATOM 740 C C . SER A 1 94 ? -13.353 -5.576 3.956 1.00 95.12 94 SER A C 1
ATOM 742 O O . SER A 1 94 ? -12.902 -6.724 3.937 1.00 95.12 94 SER A O 1
ATOM 744 N N . VAL A 1 95 ? -14.280 -5.149 3.093 1.00 96.62 95 VAL A N 1
ATOM 745 C CA . VAL A 1 95 ? -14.958 -6.019 2.125 1.00 96.62 95 VAL A CA 1
ATOM 746 C C . VAL A 1 95 ? -13.981 -6.415 1.026 1.00 96.62 95 VAL A C 1
ATOM 748 O O . VAL A 1 95 ? -13.829 -7.605 0.729 1.00 96.62 95 VAL A O 1
ATOM 751 N N . LYS A 1 96 ? -13.250 -5.442 0.470 1.00 97.19 96 LYS A N 1
ATOM 752 C CA . LYS A 1 96 ? -12.214 -5.712 -0.531 1.00 97.19 96 LYS A CA 1
ATOM 753 C C . LYS A 1 96 ? -11.087 -6.561 0.046 1.00 97.19 96 LYS A C 1
ATOM 755 O O . LYS A 1 96 ? -10.672 -7.521 -0.600 1.00 97.19 96 LYS A O 1
ATOM 760 N N . SER A 1 97 ? -10.650 -6.270 1.273 1.00 97.25 97 SER A N 1
ATOM 761 C CA . SER A 1 97 ? -9.618 -7.059 1.959 1.00 97.25 97 SER A CA 1
ATOM 762 C C . SER A 1 97 ? -10.011 -8.531 2.088 1.00 97.25 97 SER A C 1
ATOM 764 O O . SER A 1 97 ? -9.202 -9.417 1.816 1.00 97.25 97 SER A O 1
ATOM 766 N N . GLU A 1 98 ? -11.254 -8.821 2.482 1.00 97.44 98 GLU A N 1
ATOM 767 C CA . GLU A 1 98 ? -11.734 -10.199 2.601 1.00 97.44 98 GLU A CA 1
ATOM 768 C C . GLU A 1 98 ? -11.810 -10.905 1.240 1.00 97.44 98 GLU A C 1
ATOM 770 O O . GLU A 1 98 ? -11.390 -12.060 1.122 1.00 97.44 98 GLU A O 1
ATOM 775 N N . ALA A 1 99 ? -12.309 -10.215 0.212 1.00 97.31 99 ALA A N 1
ATOM 776 C CA . ALA A 1 99 ? -12.389 -10.757 -1.141 1.00 97.31 99 ALA A CA 1
ATOM 777 C C . ALA A 1 99 ? -10.999 -11.129 -1.684 1.00 97.31 99 ALA A C 1
ATOM 779 O O . ALA A 1 99 ? -10.797 -12.247 -2.157 1.00 97.31 99 ALA A O 1
ATOM 780 N N . VAL A 1 100 ? -10.024 -10.232 -1.533 1.00 96.00 100 VAL A N 1
ATOM 781 C CA . VAL A 1 100 ? -8.658 -10.412 -2.046 1.00 96.00 100 VAL A CA 1
ATOM 782 C C . VAL A 1 100 ? -7.916 -11.521 -1.307 1.00 96.00 100 VAL A C 1
ATOM 784 O O . VAL A 1 100 ? -7.245 -12.334 -1.936 1.00 96.00 100 VAL A O 1
ATOM 787 N N . ARG A 1 101 ? -8.073 -11.632 0.019 1.00 96.81 101 ARG A N 1
ATOM 788 C CA . ARG A 1 101 ? -7.495 -12.749 0.795 1.00 96.81 101 ARG A CA 1
ATOM 789 C C . ARG A 1 101 ? -7.949 -14.108 0.264 1.00 96.81 101 ARG A C 1
ATOM 791 O O . ARG A 1 101 ? -7.137 -15.026 0.161 1.00 96.81 101 ARG A O 1
ATOM 798 N N . LYS A 1 102 ? -9.234 -14.230 -0.088 1.00 96.50 102 LYS A N 1
ATOM 799 C CA . LYS A 1 102 ? -9.799 -15.453 -0.679 1.00 96.50 102 LYS A CA 1
ATOM 800 C C . LYS A 1 102 ? -9.256 -15.688 -2.085 1.00 96.50 102 LYS A C 1
ATOM 802 O O . LYS A 1 102 ? -8.802 -16.790 -2.370 1.00 96.50 102 LYS A O 1
ATOM 807 N N . GLU A 1 103 ? -9.272 -14.660 -2.931 1.00 95.38 103 GLU A N 1
ATOM 808 C CA . GLU A 1 103 ? -8.813 -14.736 -4.323 1.00 95.38 103 GLU A CA 1
ATOM 809 C C . GLU A 1 103 ? -7.333 -15.125 -4.423 1.00 95.38 103 GLU A C 1
ATOM 811 O O . GLU A 1 103 ? -6.968 -16.022 -5.177 1.00 95.38 103 GLU A O 1
ATOM 816 N N . TRP A 1 104 ? -6.478 -14.485 -3.626 1.00 91.94 104 TRP A N 1
ATOM 817 C CA . TRP A 1 104 ? -5.029 -14.696 -3.660 1.00 91.94 104 TRP A CA 1
ATOM 818 C C . TRP A 1 104 ? -4.577 -15.859 -2.774 1.00 91.94 104 TRP A C 1
ATOM 820 O O . TRP A 1 104 ? -3.386 -16.164 -2.723 1.00 91.94 104 TRP A O 1
ATOM 830 N N . ASN A 1 105 ? -5.509 -16.505 -2.063 1.00 94.62 105 ASN A N 1
ATOM 831 C CA . ASN A 1 105 ? -5.226 -17.538 -1.067 1.00 94.62 105 ASN A CA 1
ATOM 832 C C . ASN A 1 105 ? -4.178 -17.078 -0.028 1.00 94.62 105 ASN A C 1
ATOM 834 O O . ASN A 1 105 ? -3.225 -17.788 0.305 1.00 94.62 105 ASN A O 1
ATOM 838 N N . LYS A 1 106 ? -4.343 -15.848 0.471 1.00 91.88 106 LYS A N 1
ATOM 839 C CA . LYS A 1 106 ? -3.442 -15.186 1.424 1.00 91.88 106 LYS A CA 1
ATOM 840 C C . LYS A 1 106 ? -4.151 -14.959 2.753 1.00 91.88 106 LYS A C 1
ATOM 842 O O . LYS A 1 106 ? -5.300 -14.531 2.797 1.00 91.88 106 LYS A O 1
ATOM 847 N N . LYS A 1 107 ? -3.450 -15.207 3.864 1.00 90.81 107 LYS A N 1
ATOM 848 C CA . LYS A 1 107 ? -4.015 -15.019 5.213 1.00 90.81 107 LYS A CA 1
ATOM 849 C C . LYS A 1 107 ? -4.161 -13.546 5.588 1.00 90.81 107 LYS A C 1
ATOM 851 O O . LYS A 1 107 ? -5.127 -13.183 6.253 1.00 90.81 107 LYS A O 1
ATOM 856 N N . VAL A 1 108 ? -3.202 -12.715 5.179 1.00 93.31 108 VAL A N 1
ATOM 857 C CA . VAL A 1 108 ? -3.118 -11.308 5.576 1.00 93.31 108 VAL A CA 1
ATOM 858 C C . VAL A 1 108 ? -2.896 -10.452 4.335 1.00 93.31 108 VAL A C 1
ATOM 860 O O . VAL A 1 108 ? -1.793 -10.382 3.808 1.00 93.31 108 VAL A O 1
ATOM 863 N N . VAL A 1 109 ? -3.970 -9.802 3.887 1.00 96.50 109 VAL A N 1
ATOM 864 C CA . VAL A 1 109 ? -3.937 -8.718 2.893 1.00 96.50 109 VAL A CA 1
ATOM 865 C C . VAL A 1 109 ? -4.852 -7.606 3.384 1.00 96.50 109 VAL A C 1
ATOM 867 O O . VAL A 1 109 ? -6.004 -7.874 3.727 1.00 96.50 109 VAL A O 1
ATOM 870 N N . ASN A 1 110 ? -4.357 -6.382 3.472 1.00 96.94 110 ASN A N 1
ATOM 871 C CA . ASN A 1 110 ? -5.130 -5.216 3.882 1.00 96.94 110 ASN A CA 1
ATOM 872 C C . ASN A 1 110 ? -5.249 -4.263 2.696 1.00 96.94 110 ASN A C 1
ATOM 874 O O . ASN A 1 110 ? -4.237 -3.820 2.160 1.00 96.94 110 ASN A O 1
ATOM 878 N N . CYS A 1 111 ? -6.480 -3.979 2.291 1.00 97.44 111 CYS A N 1
ATOM 879 C CA . CYS A 1 111 ? -6.806 -3.076 1.199 1.00 97.44 1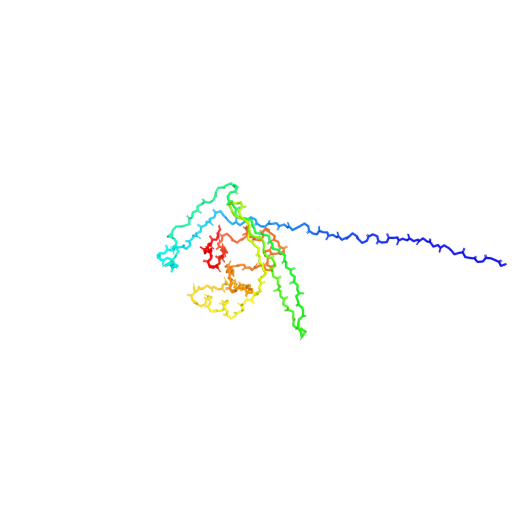11 CYS A CA 1
ATOM 880 C C . CYS A 1 111 ? -7.242 -1.729 1.764 1.00 97.44 111 CYS A C 1
ATOM 882 O O . CYS A 1 111 ? -8.028 -1.675 2.715 1.00 97.44 111 CYS A O 1
ATOM 884 N N . TYR A 1 112 ? -6.755 -0.657 1.157 1.00 96.75 112 TYR A N 1
ATOM 885 C CA . TYR A 1 112 ? -7.111 0.709 1.502 1.00 96.75 112 TYR A CA 1
ATOM 886 C C . TYR A 1 112 ? -7.491 1.456 0.236 1.00 96.75 112 TYR A C 1
ATOM 888 O O . TYR A 1 112 ? -6.811 1.288 -0.771 1.00 96.75 112 TYR A O 1
ATOM 896 N N . VAL A 1 113 ? -8.560 2.241 0.296 1.00 96.12 113 VAL A N 1
ATOM 897 C CA . VAL A 1 113 ? -9.125 2.957 -0.851 1.00 96.12 113 VAL A CA 1
ATOM 898 C C . VAL A 1 113 ? -9.148 4.451 -0.573 1.00 96.12 113 VAL A C 1
ATOM 900 O O . VAL A 1 113 ? -9.362 4.847 0.577 1.00 96.12 113 VAL A O 1
ATOM 903 N N . ASP A 1 114 ? -8.904 5.261 -1.593 1.00 94.56 114 ASP A N 1
ATOM 904 C CA . ASP A 1 114 ? -9.113 6.707 -1.534 1.00 94.56 114 ASP A CA 1
ATOM 905 C C . ASP A 1 114 ? -10.468 7.123 -2.136 1.00 94.56 114 ASP A C 1
ATOM 907 O O . ASP A 1 114 ? -11.327 6.293 -2.438 1.00 94.56 114 ASP A O 1
ATOM 911 N N . GLU A 1 115 ? -10.700 8.428 -2.267 1.00 91.94 115 GLU A N 1
ATOM 912 C CA . GLU A 1 115 ? -11.945 8.959 -2.833 1.00 91.94 115 GLU A CA 1
ATOM 913 C C . GLU A 1 115 ? -12.065 8.791 -4.357 1.00 91.94 115 GLU A C 1
ATOM 915 O O . GLU A 1 115 ? -13.183 8.786 -4.877 1.00 91.94 115 GLU A O 1
ATOM 920 N N . GLU A 1 116 ? -10.946 8.619 -5.070 1.00 91.19 116 GLU A N 1
ATOM 921 C CA . GLU A 1 116 ? -10.924 8.368 -6.518 1.00 91.19 116 GLU A CA 1
ATOM 922 C C . GLU A 1 116 ? -11.166 6.885 -6.850 1.00 91.19 116 GLU A C 1
ATOM 924 O O . GLU A 1 116 ? -11.454 6.537 -7.999 1.00 91.19 116 GLU A O 1
ATOM 929 N N . GLY A 1 117 ? -11.128 6.014 -5.837 1.00 91.88 117 GLY A N 1
ATOM 930 C CA . GLY A 1 117 ? -11.263 4.567 -5.985 1.00 91.88 117 GLY A CA 1
ATOM 931 C C . GLY A 1 117 ? -9.933 3.867 -6.259 1.00 91.88 117 GLY A C 1
ATOM 932 O O . GLY A 1 117 ? -9.935 2.696 -6.659 1.00 91.88 117 GLY A O 1
ATOM 933 N N . ASP A 1 118 ? -8.816 4.554 -6.038 1.00 92.88 118 ASP A N 1
ATOM 934 C CA . ASP A 1 118 ? -7.480 3.991 -6.128 1.00 92.88 118 ASP A CA 1
ATOM 935 C C . ASP A 1 118 ? -7.170 3.184 -4.868 1.00 92.88 118 ASP A C 1
ATOM 937 O O . ASP A 1 118 ? -7.589 3.518 -3.757 1.00 92.88 118 ASP A O 1
ATOM 941 N N . TYR A 1 119 ? -6.440 2.081 -5.039 1.00 94.94 119 TYR A N 1
ATOM 942 C CA . TYR A 1 119 ? -6.214 1.125 -3.963 1.00 94.94 119 TYR A CA 1
ATOM 943 C C . TYR A 1 119 ? -4.740 0.925 -3.629 1.00 94.94 119 TYR A C 1
ATOM 945 O O . TYR A 1 119 ? -3.892 0.739 -4.505 1.00 94.94 119 TYR A O 1
ATOM 953 N N . ILE A 1 120 ? -4.478 0.801 -2.329 1.00 95.31 120 ILE A N 1
ATOM 954 C CA . ILE A 1 120 ? -3.243 0.251 -1.774 1.00 95.31 120 ILE A CA 1
ATOM 955 C C . ILE A 1 120 ? -3.536 -1.130 -1.186 1.00 95.31 120 ILE A C 1
ATOM 957 O O . ILE A 1 120 ? -4.436 -1.289 -0.360 1.00 95.31 120 ILE A O 1
ATOM 961 N N . TYR A 1 121 ? -2.748 -2.131 -1.571 1.00 95.69 121 TYR A N 1
ATOM 962 C CA . TYR A 1 121 ? -2.804 -3.491 -1.032 1.00 95.69 121 TYR A CA 1
ATOM 963 C C . TYR A 1 121 ? -1.534 -3.755 -0.235 1.00 95.69 121 TYR A C 1
ATOM 965 O O . TYR A 1 121 ? -0.440 -3.609 -0.769 1.00 95.69 121 TYR A O 1
ATOM 973 N N . VAL A 1 122 ? -1.663 -4.166 1.023 1.00 94.88 122 VAL A N 1
ATOM 974 C CA . VAL A 1 122 ? -0.525 -4.454 1.905 1.00 94.88 122 VAL A CA 1
ATOM 975 C C . VAL A 1 122 ? -0.606 -5.899 2.389 1.00 94.88 122 VAL A C 1
ATOM 977 O O . VAL A 1 122 ? -1.589 -6.286 3.021 1.00 94.88 122 VAL A O 1
ATOM 980 N N . GLU A 1 123 ? 0.414 -6.701 2.092 1.00 94.94 123 GLU A N 1
ATOM 981 C CA . GLU A 1 123 ? 0.502 -8.112 2.487 1.00 94.94 123 GLU A CA 1
ATOM 982 C C . GLU A 1 123 ? 1.312 -8.286 3.780 1.00 94.94 123 GLU A C 1
ATOM 984 O O . GLU A 1 123 ? 2.324 -7.614 3.992 1.00 94.94 123 GLU A O 1
ATOM 989 N N . ASP A 1 124 ? 0.871 -9.200 4.649 1.00 93.75 124 ASP A N 1
ATOM 990 C CA . ASP A 1 124 ? 1.497 -9.593 5.929 1.00 93.75 124 ASP A CA 1
ATOM 991 C C . ASP A 1 124 ? 1.622 -8.499 7.017 1.00 93.75 124 ASP A C 1
ATOM 993 O O . ASP A 1 124 ? 1.759 -8.826 8.198 1.00 93.75 124 ASP A O 1
ATOM 997 N N . ILE A 1 125 ? 1.473 -7.219 6.663 1.00 91.62 125 ILE A N 1
ATOM 998 C CA . ILE A 1 125 ? 1.446 -6.057 7.568 1.00 91.62 125 ILE A CA 1
ATOM 999 C C . ILE A 1 125 ? 0.285 -5.105 7.234 1.00 91.62 125 ILE A C 1
ATOM 1001 O O . ILE A 1 125 ? -0.494 -5.330 6.307 1.00 91.62 125 ILE A O 1
ATOM 1005 N N . SER A 1 126 ? 0.138 -4.031 8.012 1.00 92.31 126 SER A N 1
ATOM 1006 C CA . SER A 1 126 ? -0.880 -2.989 7.822 1.00 92.31 126 SER A CA 1
ATOM 1007 C C . SER A 1 126 ? -0.271 -1.586 7.801 1.00 92.31 126 SER A C 1
ATOM 1009 O O . SER A 1 126 ? 0.766 -1.346 8.427 1.00 92.31 126 SER A O 1
ATOM 1011 N N . LEU A 1 127 ? -0.965 -0.626 7.173 1.00 91.88 127 LEU A N 1
ATOM 1012 C CA . LEU A 1 127 ? -0.585 0.793 7.245 1.00 91.88 127 LEU A CA 1
ATOM 1013 C C . LEU A 1 127 ? -0.581 1.302 8.692 1.00 91.88 127 LEU A C 1
ATOM 1015 O O . LEU A 1 127 ? 0.237 2.142 9.043 1.00 91.88 127 LEU A O 1
ATOM 1019 N N . GLN A 1 128 ? -1.423 0.744 9.571 1.00 90.19 128 GLN A N 1
ATOM 1020 C CA . GLN A 1 128 ? -1.413 1.086 10.995 1.00 90.19 128 GLN A CA 1
ATOM 1021 C C . GLN A 1 128 ? -0.095 0.723 11.684 1.00 90.19 128 GLN A C 1
ATOM 1023 O O . GLN A 1 128 ? 0.373 1.466 12.544 1.00 90.19 128 GLN A O 1
ATOM 1028 N N . GLN A 1 129 ? 0.476 -0.439 11.360 1.00 90.31 129 GLN A N 1
ATOM 1029 C CA . GLN A 1 129 ? 1.753 -0.863 11.932 1.00 90.31 129 GLN A CA 1
ATOM 1030 C C . GLN A 1 129 ? 2.901 -0.029 11.360 1.00 90.31 129 GLN A C 1
ATOM 1032 O O . GLN A 1 129 ? 3.732 0.446 12.129 1.00 90.31 129 GLN A O 1
ATOM 1037 N N . LEU A 1 130 ? 2.895 0.214 10.046 1.00 89.69 130 LEU A N 1
ATOM 1038 C CA . LEU A 1 130 ? 3.897 1.049 9.378 1.00 89.69 130 LEU A CA 1
ATOM 1039 C C . LEU A 1 130 ? 3.875 2.503 9.872 1.00 89.69 130 LEU A C 1
ATOM 1041 O O . LEU A 1 130 ? 4.928 3.076 10.122 1.00 89.69 130 LEU A O 1
ATOM 1045 N N . ALA A 1 131 ? 2.690 3.076 10.100 1.00 88.69 131 ALA A N 1
ATOM 1046 C CA . ALA A 1 131 ? 2.543 4.430 10.636 1.00 88.69 131 ALA A CA 1
ATOM 1047 C C . ALA A 1 131 ? 3.059 4.575 12.078 1.00 88.69 131 ALA A C 1
ATOM 1049 O O . ALA A 1 131 ? 3.435 5.666 12.494 1.00 88.69 131 ALA A O 1
ATOM 1050 N N . LYS A 1 132 ? 3.046 3.491 12.866 1.00 87.31 132 LYS A N 1
ATOM 1051 C CA . LYS A 1 132 ? 3.521 3.497 14.261 1.00 87.31 132 LYS A CA 1
ATOM 1052 C C . LYS A 1 132 ? 5.033 3.333 14.374 1.00 87.31 132 LYS A C 1
ATOM 1054 O O . LYS A 1 132 ? 5.628 3.873 15.300 1.00 87.31 132 LYS A O 1
ATOM 1059 N N . ASP A 1 133 ? 5.625 2.537 13.491 1.00 85.88 133 ASP A N 1
ATOM 1060 C CA . ASP A 1 133 ? 7.058 2.253 13.468 1.00 85.88 133 ASP A CA 1
ATOM 1061 C C . ASP A 1 133 ? 7.498 2.054 12.018 1.00 85.88 133 ASP A C 1
ATOM 1063 O O . ASP A 1 133 ? 7.209 1.017 11.411 1.00 85.88 133 ASP A O 1
ATOM 1067 N N . SER A 1 134 ? 8.240 3.027 11.490 1.00 77.25 134 SER A N 1
ATOM 1068 C CA . SER A 1 134 ? 8.787 3.003 10.131 1.00 77.25 134 SER A CA 1
ATOM 1069 C C . SER A 1 134 ? 9.787 1.864 9.902 1.00 77.25 134 SER A C 1
ATOM 1071 O O . SER A 1 134 ? 9.982 1.422 8.773 1.00 77.25 134 SER A O 1
ATOM 1073 N N . ASN A 1 135 ? 10.359 1.280 10.962 1.00 84.06 135 ASN A N 1
ATOM 1074 C CA . ASN A 1 135 ? 11.207 0.089 10.851 1.00 84.06 135 ASN A CA 1
ATOM 1075 C C . ASN A 1 135 ? 10.405 -1.217 10.787 1.00 84.06 135 ASN A C 1
ATOM 1077 O O . ASN A 1 135 ? 10.998 -2.294 10.686 1.00 84.06 135 ASN A O 1
ATOM 1081 N N . THR A 1 136 ? 9.070 -1.164 10.865 1.00 86.56 136 THR A N 1
ATOM 1082 C CA . THR A 1 136 ? 8.221 -2.359 10.766 1.00 86.56 136 THR A CA 1
ATOM 1083 C C . THR A 1 136 ? 8.482 -3.098 9.463 1.00 86.56 136 THR A C 1
ATOM 1085 O O . THR A 1 136 ? 8.628 -4.313 9.510 1.00 86.56 136 THR A O 1
ATOM 1088 N N . TRP A 1 137 ? 8.619 -2.399 8.330 1.00 87.62 137 TRP A N 1
ATOM 1089 C CA . TRP A 1 137 ? 8.836 -3.031 7.023 1.00 87.62 137 TRP A CA 1
ATOM 1090 C C . TRP A 1 137 ? 10.016 -4.014 7.026 1.00 87.62 137 TRP A C 1
ATOM 1092 O O . TRP A 1 137 ? 9.878 -5.164 6.618 1.00 87.62 137 TRP A O 1
ATOM 1102 N N . ALA A 1 138 ? 11.154 -3.608 7.599 1.00 85.25 138 ALA A N 1
ATOM 1103 C CA . ALA A 1 138 ? 12.365 -4.427 7.666 1.00 85.25 138 ALA A CA 1
ATOM 1104 C C . ALA A 1 138 ? 12.188 -5.745 8.451 1.00 85.25 138 ALA A C 1
ATOM 1106 O O . ALA A 1 138 ? 12.977 -6.673 8.284 1.00 85.25 138 ALA A O 1
ATOM 1107 N N . LYS A 1 139 ? 11.157 -5.848 9.302 1.00 88.31 139 LYS A N 1
ATOM 1108 C CA . LYS A 1 139 ? 10.840 -7.055 10.085 1.00 88.31 139 LYS A CA 1
ATOM 1109 C C . LYS A 1 139 ? 9.993 -8.063 9.297 1.00 88.31 139 LYS A C 1
ATOM 1111 O O . LYS A 1 139 ? 9.848 -9.196 9.751 1.00 88.31 139 LYS A O 1
ATOM 1116 N N . TYR A 1 140 ? 9.453 -7.674 8.139 1.00 88.12 140 TYR A N 1
ATOM 1117 C CA . TYR A 1 140 ? 8.581 -8.500 7.302 1.00 88.12 140 TYR A CA 1
ATOM 1118 C C . TYR A 1 140 ? 9.130 -8.588 5.865 1.00 88.12 140 TYR A C 1
ATOM 1120 O O . TYR A 1 140 ? 8.560 -8.017 4.943 1.00 88.12 140 TYR A O 1
ATOM 1128 N N . PRO A 1 141 ? 10.222 -9.341 5.632 1.00 82.44 141 PRO A N 1
ATOM 1129 C CA . PRO A 1 141 ? 10.937 -9.369 4.344 1.00 82.44 141 PRO A CA 1
ATOM 1130 C C . PRO A 1 141 ? 10.163 -10.018 3.180 1.00 82.44 141 PRO A C 1
ATOM 1132 O O . PRO A 1 141 ? 10.644 -10.044 2.051 1.00 82.44 141 PRO A O 1
ATOM 1135 N N . ASN A 1 142 ? 8.991 -10.592 3.458 1.00 86.75 142 ASN A N 1
ATOM 1136 C CA . ASN A 1 142 ? 8.094 -11.150 2.446 1.00 86.75 142 ASN A CA 1
ATOM 1137 C C . ASN A 1 142 ? 6.855 -10.278 2.210 1.00 86.75 142 ASN A C 1
ATOM 1139 O O . ASN A 1 142 ? 6.058 -10.615 1.334 1.00 86.75 142 ASN A O 1
ATOM 1143 N N . SER A 1 143 ? 6.690 -9.194 2.977 1.00 90.00 143 SER A N 1
ATOM 1144 C CA . SER A 1 143 ? 5.599 -8.250 2.774 1.00 90.00 143 SER A CA 1
ATOM 1145 C C . SER A 1 143 ? 5.722 -7.586 1.418 1.00 90.00 143 SER A C 1
ATOM 1147 O O . SER A 1 143 ? 6.816 -7.306 0.936 1.00 90.00 143 SER A O 1
ATOM 1149 N N . THR A 1 144 ? 4.571 -7.290 0.830 1.00 92.75 144 THR A N 1
ATOM 1150 C CA . THR A 1 144 ? 4.497 -6.473 -0.373 1.00 92.75 144 THR A CA 1
ATOM 1151 C C . THR A 1 144 ? 3.496 -5.354 -0.189 1.00 92.75 144 THR A C 1
ATOM 1153 O O . THR A 1 144 ? 2.478 -5.536 0.481 1.00 92.75 144 THR A O 1
ATOM 1156 N N . ILE A 1 145 ? 3.755 -4.221 -0.830 1.00 93.00 145 ILE A N 1
ATOM 1157 C CA . ILE A 1 145 ? 2.806 -3.120 -0.949 1.00 93.00 145 ILE A CA 1
ATOM 1158 C C . ILE A 1 145 ? 2.577 -2.844 -2.424 1.00 93.00 145 ILE A C 1
ATOM 1160 O O . ILE A 1 145 ? 3.531 -2.704 -3.184 1.00 93.00 145 ILE A O 1
ATOM 1164 N N . GLN A 1 146 ? 1.314 -2.823 -2.829 1.00 93.00 146 GLN A N 1
ATOM 1165 C CA . GLN A 1 146 ? 0.909 -2.613 -4.211 1.00 93.00 146 GLN A CA 1
ATOM 1166 C C . GLN A 1 146 ? 0.077 -1.340 -4.291 1.00 93.00 146 GLN A C 1
ATOM 1168 O O . GLN A 1 146 ? -0.900 -1.215 -3.555 1.00 93.00 146 GLN A O 1
ATOM 1173 N N . PHE A 1 147 ? 0.449 -0.428 -5.181 1.00 91.31 147 PHE A N 1
ATOM 1174 C CA . PHE A 1 147 ? -0.331 0.763 -5.505 1.00 91.31 147 PHE A CA 1
ATOM 1175 C C . PHE A 1 147 ? -1.001 0.523 -6.849 1.00 91.31 147 PHE A C 1
ATOM 1177 O O . PHE A 1 147 ? -0.311 0.252 -7.834 1.00 91.31 147 PHE A O 1
ATOM 1184 N N . ILE A 1 148 ? -2.330 0.584 -6.880 1.00 89.00 148 ILE A N 1
ATOM 1185 C CA . ILE A 1 148 ? -3.135 0.335 -8.073 1.00 89.00 148 ILE A CA 1
ATOM 1186 C C . ILE A 1 148 ? -4.061 1.526 -8.297 1.00 89.00 148 ILE A C 1
ATOM 1188 O O . ILE A 1 148 ? -5.059 1.682 -7.596 1.00 89.00 148 ILE A O 1
ATOM 1192 N N . ASN A 1 149 ? -3.744 2.309 -9.322 1.00 82.31 149 ASN A N 1
ATOM 1193 C CA . ASN A 1 149 ? -4.568 3.381 -9.856 1.00 82.31 149 ASN A CA 1
ATOM 1194 C C . ASN A 1 149 ? -4.591 3.363 -11.397 1.00 82.31 149 ASN A C 1
ATOM 1196 O O . ASN A 1 149 ? -4.014 2.484 -12.061 1.00 82.31 149 ASN A O 1
ATOM 1200 N N . LYS A 1 150 ? -5.299 4.328 -11.993 1.00 74.31 150 LYS A N 1
ATOM 1201 C CA . LYS A 1 150 ? -5.420 4.463 -13.458 1.00 74.31 150 LYS A CA 1
ATOM 1202 C C . LYS A 1 150 ? -4.056 4.616 -14.162 1.00 74.31 150 LYS A C 1
ATOM 1204 O O . LYS A 1 150 ? -3.849 4.070 -15.254 1.00 74.31 150 LYS A O 1
ATOM 1209 N N . ASP A 1 151 ? -3.099 5.260 -13.506 1.00 70.44 151 ASP A N 1
ATOM 1210 C CA . ASP A 1 151 ? -1.805 5.647 -14.070 1.00 70.44 151 ASP A CA 1
ATOM 1211 C C . ASP A 1 151 ? -0.679 4.661 -13.706 1.00 70.44 151 ASP A C 1
ATOM 1213 O O . ASP A 1 151 ? 0.163 4.341 -14.550 1.00 70.44 151 ASP A O 1
ATOM 1217 N N . MET A 1 152 ? -0.736 4.080 -12.511 1.00 76.62 152 MET A N 1
ATOM 1218 C CA . MET A 1 152 ? 0.299 3.305 -11.843 1.00 76.62 152 MET A CA 1
ATOM 1219 C C . MET A 1 152 ? -0.275 1.997 -11.294 1.00 76.62 152 MET A C 1
ATOM 1221 O O . MET A 1 152 ? -1.255 1.977 -10.557 1.00 76.62 152 MET A O 1
ATOM 1225 N N . ASN A 1 153 ? 0.372 0.887 -11.634 1.00 88.94 153 ASN A N 1
ATOM 1226 C CA . ASN A 1 153 ? 0.105 -0.408 -11.025 1.00 88.94 153 ASN A CA 1
ATOM 1227 C C . ASN A 1 153 ? 1.449 -1.089 -10.769 1.00 88.94 153 ASN A C 1
ATOM 1229 O O . ASN A 1 153 ? 2.100 -1.595 -11.687 1.00 88.94 153 ASN A O 1
ATOM 1233 N N . ILE A 1 154 ? 1.899 -0.972 -9.528 1.00 89.25 154 ILE A N 1
ATOM 1234 C CA . ILE A 1 154 ? 3.270 -1.230 -9.100 1.00 89.25 154 ILE A CA 1
ATOM 1235 C C . ILE A 1 154 ? 3.238 -1.939 -7.752 1.00 89.25 154 ILE A C 1
ATOM 1237 O O . ILE A 1 154 ? 2.390 -1.649 -6.909 1.00 89.25 154 ILE A O 1
ATOM 1241 N N . ALA A 1 155 ? 4.154 -2.871 -7.548 1.00 91.81 155 ALA A N 1
ATOM 1242 C CA . ALA A 1 155 ? 4.321 -3.596 -6.304 1.00 91.81 155 ALA A CA 1
ATOM 1243 C C . ALA A 1 155 ? 5.764 -3.471 -5.828 1.00 91.81 155 ALA A C 1
ATOM 1245 O O . ALA A 1 155 ? 6.686 -3.553 -6.636 1.00 91.81 155 ALA A O 1
ATOM 1246 N N . PHE A 1 156 ? 5.946 -3.338 -4.520 1.00 90.62 156 PHE A N 1
ATOM 1247 C CA . PHE A 1 156 ? 7.246 -3.302 -3.860 1.00 90.62 156 PHE A CA 1
ATOM 1248 C C . PHE A 1 156 ? 7.355 -4.431 -2.848 1.00 90.62 156 PHE A C 1
ATOM 1250 O O . PHE A 1 156 ? 6.354 -4.773 -2.212 1.00 90.62 156 PHE A O 1
ATOM 1257 N N . LYS A 1 157 ? 8.558 -4.982 -2.701 1.00 89.19 157 LYS A N 1
ATOM 1258 C CA . LYS A 1 157 ? 8.895 -6.066 -1.777 1.00 89.19 157 LYS A CA 1
ATOM 1259 C C . LYS A 1 157 ? 10.215 -5.777 -1.076 1.00 89.19 157 LYS A C 1
ATOM 1261 O O . LYS A 1 157 ? 11.191 -5.407 -1.769 1.00 89.19 157 LYS A O 1
#

Foldseek 3Di:
DDDDDDDDPPPPPPPPPPPPQDWAQFAQWKKFFDDDPLDGDGIDPDIDGHDDPQTKIKTWDWDWDADPNDIWIKIWIWIDGPNDIDTFIWGWDPVVQVVVCVVVVAPDWIWIAGPVRKIKIKGPDDSVVCSVPSCVNVVCVPIKIFTDDSVTTMMTD

Organism: NCBI:txid1304281

Radius of gyration: 21.34 Å; chains: 1; bounding box: 42×66×80 Å

pLDDT: mean 81.6, std 16.11, range [35.81, 97.44]